Protein AF-A0A9D8J2Z8-F1 (afdb_monomer_lite)

Radius of gyration: 14.71 Å; chains: 1; bounding box: 39×26×38 Å

Sequence (143 aa):
MKLTTHDHRRDSAALTYLYPVLSRRAGGVSIGVNLNPNNACNWQCIYCQVPDLTRGTAPDIDLGVLRDELRTLLGAVATGDFFDRFEVEDRYRRICDIAISGNGEPTSARALPAIVDTIGAAATAAGLLGTIKLVLITNGSLI

Secondary structure (DSSP, 8-state):
----SS---TTTT--SSEEEEEETTTTEEEEEE-S-TT-EESS--TT---TT-EE-------HHHHHHHHHHHHHHHHHSHHHHHTT--GGG-SEEEEEE--SS-GGG-TTHHHHHHHHHHHHHHTT-BTTBEEEE---STT-

Foldseek 3Di:
DAADCVDPDQCVVVADFWDWHQHPVLQAIEIEGAQASVLEACDDDPPQPQPPRDHDFRDADDLVSLLVCLLVQLVCLLVCVNCVVNVPDPSHSDYAEYEHDHSYFSVRHPCVVVSVVSNQVSCVVSVNVVVHDYYYDGPPPND

pLDDT: mean 93.95, std 5.61, range [67.75, 98.62]

Structure (mmCIF, N/CA/C/O backbone):
data_AF-A0A9D8J2Z8-F1
#
_entry.id   AF-A0A9D8J2Z8-F1
#
loop_
_atom_site.group_PDB
_atom_site.id
_atom_site.type_symbol
_atom_site.label_atom_id
_atom_site.label_alt_id
_atom_site.label_comp_id
_atom_site.label_asym_id
_atom_site.label_entity_id
_atom_site.label_seq_id
_atom_site.pdbx_PDB_ins_code
_atom_site.Cartn_x
_atom_site.Cartn_y
_atom_site.Cartn_z
_atom_site.occupancy
_atom_site.B_iso_or_equiv
_atom_site.auth_seq_id
_atom_site.auth_comp_id
_atom_site.auth_asym_id
_atom_site.auth_atom_id
_atom_site.pdbx_PDB_model_num
ATOM 1 N N . MET A 1 1 ? 3.286 -12.816 14.536 1.00 78.38 1 MET A N 1
ATOM 2 C CA . MET A 1 1 ? 4.415 -11.872 14.378 1.00 78.38 1 MET A CA 1
ATOM 3 C C . MET A 1 1 ? 3.949 -10.539 14.924 1.00 78.38 1 MET A C 1
ATOM 5 O O . MET A 1 1 ? 2.854 -10.132 14.570 1.00 78.38 1 MET A O 1
ATOM 9 N N . LYS A 1 2 ? 4.732 -9.895 15.789 1.00 86.44 2 LYS A N 1
ATOM 10 C CA . LYS A 1 2 ? 4.381 -8.607 16.396 1.00 86.44 2 LYS A CA 1
ATOM 11 C C . LYS A 1 2 ? 4.770 -7.447 15.485 1.00 86.44 2 LYS A C 1
ATOM 13 O O . LYS A 1 2 ? 5.889 -7.441 14.971 1.00 86.44 2 LYS A O 1
ATOM 18 N N . LEU A 1 3 ? 3.889 -6.462 15.320 1.00 89.06 3 LEU A N 1
ATOM 19 C CA . LEU A 1 3 ? 4.264 -5.207 14.669 1.00 89.06 3 LEU A CA 1
ATOM 20 C C . LEU A 1 3 ? 5.019 -4.314 15.649 1.00 89.06 3 LEU A C 1
ATOM 22 O O . LEU A 1 3 ? 4.631 -4.150 16.804 1.00 89.06 3 LEU A O 1
ATOM 26 N N . THR A 1 4 ? 6.104 -3.710 15.177 1.00 87.06 4 THR A N 1
ATOM 27 C CA . THR A 1 4 ? 6.898 -2.765 15.963 1.00 87.06 4 THR A CA 1
ATOM 28 C C . THR A 1 4 ? 7.149 -1.512 15.145 1.00 87.06 4 THR A C 1
ATOM 30 O O . THR A 1 4 ? 7.049 -1.521 13.924 1.00 87.06 4 THR A O 1
ATOM 33 N N . THR A 1 5 ? 7.524 -0.424 15.812 1.00 85.00 5 THR A N 1
ATOM 34 C CA . THR A 1 5 ? 7.875 0.826 15.121 1.00 85.00 5 THR A CA 1
ATOM 35 C C . THR A 1 5 ? 9.279 0.814 14.505 1.00 85.00 5 THR A C 1
ATOM 37 O O . THR A 1 5 ? 9.708 1.829 13.955 1.00 85.00 5 THR A O 1
ATOM 40 N N . HIS A 1 6 ? 10.011 -0.301 14.615 1.00 82.31 6 HIS A N 1
ATOM 41 C CA . HIS A 1 6 ? 11.364 -0.472 14.082 1.00 82.31 6 HIS A CA 1
ATOM 42 C C . HIS A 1 6 ? 11.400 -1.446 12.897 1.00 82.31 6 HIS A C 1
ATOM 44 O O . HIS A 1 6 ? 12.204 -1.252 11.988 1.00 82.31 6 HIS A O 1
ATOM 50 N N . ASP A 1 7 ? 10.505 -2.436 12.859 1.00 81.56 7 ASP A N 1
ATOM 51 C CA . ASP A 1 7 ? 10.385 -3.391 11.754 1.00 81.56 7 ASP A CA 1
ATOM 52 C C . ASP A 1 7 ? 9.316 -2.930 10.750 1.00 81.56 7 ASP A C 1
ATOM 54 O O . ASP A 1 7 ? 8.143 -2.794 11.089 1.00 81.56 7 ASP A O 1
ATOM 58 N N . HIS A 1 8 ? 9.747 -2.684 9.512 1.00 79.69 8 HIS A N 1
ATOM 59 C CA . HIS A 1 8 ? 8.902 -2.251 8.394 1.00 79.69 8 HIS A CA 1
ATOM 60 C C . HIS A 1 8 ? 8.959 -3.245 7.228 1.00 79.69 8 HIS A C 1
ATOM 62 O O . HIS A 1 8 ? 8.747 -2.867 6.072 1.00 79.69 8 HIS A O 1
ATOM 68 N N . ARG A 1 9 ? 9.316 -4.506 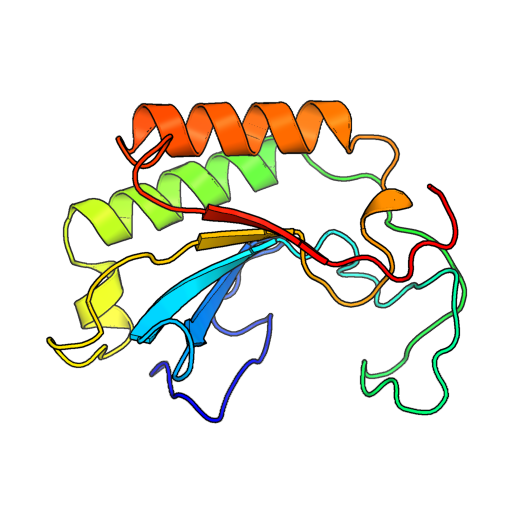7.496 1.00 79.00 9 ARG A N 1
ATOM 69 C CA . ARG A 1 9 ? 9.381 -5.521 6.448 1.00 79.00 9 ARG A CA 1
ATOM 70 C C . ARG A 1 9 ? 8.016 -5.728 5.793 1.00 79.00 9 ARG A C 1
ATOM 72 O O . ARG A 1 9 ? 6.974 -5.794 6.450 1.00 79.00 9 ARG A O 1
ATOM 79 N N . ARG A 1 10 ? 8.051 -5.839 4.466 1.00 78.31 10 ARG A N 1
ATOM 80 C CA . ARG A 1 10 ? 6.864 -5.914 3.604 1.00 78.31 10 ARG A CA 1
ATOM 81 C C . ARG A 1 10 ? 6.294 -7.331 3.478 1.00 78.31 10 ARG A C 1
ATOM 83 O O . ARG A 1 10 ? 5.185 -7.492 3.005 1.00 78.31 10 ARG A O 1
ATOM 90 N N . ASP A 1 11 ? 7.019 -8.346 3.935 1.00 75.31 11 ASP A N 1
ATOM 91 C CA . ASP A 1 11 ? 6.575 -9.746 3.998 1.00 75.31 11 ASP A CA 1
ATOM 92 C C . ASP A 1 11 ? 5.892 -10.100 5.336 1.00 75.31 11 ASP A C 1
ATOM 94 O O . ASP A 1 11 ? 5.459 -11.232 5.548 1.00 75.31 11 ASP A O 1
ATOM 98 N N . SER A 1 12 ? 5.753 -9.124 6.240 1.00 67.75 12 SER A N 1
ATOM 99 C CA . SER A 1 12 ? 5.317 -9.299 7.633 1.00 67.75 12 SER A CA 1
ATOM 100 C C . SER A 1 12 ? 3.942 -9.950 7.820 1.00 67.75 12 SER A C 1
ATOM 102 O O . SER A 1 12 ? 3.683 -10.553 8.865 1.00 67.75 12 SER A O 1
ATOM 104 N N . ALA A 1 13 ? 3.060 -9.842 6.824 1.00 70.81 13 ALA A N 1
ATOM 105 C CA . ALA A 1 13 ? 1.712 -10.407 6.856 1.00 70.81 13 ALA A CA 1
ATOM 106 C C . ALA A 1 13 ? 1.520 -11.631 5.944 1.00 70.81 13 ALA A C 1
ATOM 108 O O . ALA A 1 13 ? 0.409 -12.154 5.898 1.00 70.81 13 ALA A O 1
ATOM 109 N N . ALA A 1 14 ? 2.573 -12.100 5.257 1.00 79.81 14 ALA A N 1
ATOM 110 C CA . ALA A 1 14 ? 2.492 -13.154 4.236 1.00 79.81 14 ALA A CA 1
ATOM 111 C C . ALA A 1 14 ? 1.436 -12.870 3.143 1.00 79.81 14 ALA A C 1
ATOM 113 O O . ALA A 1 14 ? 0.763 -13.778 2.660 1.00 79.81 14 ALA A O 1
ATOM 114 N N . LEU A 1 15 ? 1.286 -11.592 2.786 1.00 89.81 15 LEU A N 1
ATOM 115 C CA . LEU A 1 15 ? 0.433 -11.107 1.702 1.00 89.81 15 LEU A CA 1
ATOM 116 C C . LEU A 1 15 ? 1.309 -10.722 0.502 1.00 89.81 15 LEU A C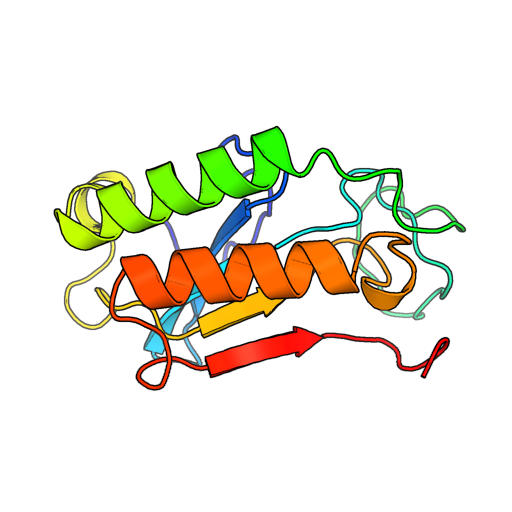 1
ATOM 118 O O . LEU A 1 15 ? 2.499 -10.440 0.648 1.00 89.81 15 LEU A O 1
ATOM 122 N N . THR A 1 16 ? 0.713 -10.724 -0.682 1.00 94.44 16 THR A N 1
ATOM 123 C CA . THR A 1 16 ? 1.380 -10.482 -1.965 1.00 94.44 16 THR A CA 1
ATOM 124 C C . THR A 1 16 ? 1.649 -9.001 -2.177 1.00 94.44 16 THR A C 1
ATOM 126 O O . THR A 1 16 ? 2.766 -8.613 -2.522 1.00 94.44 16 THR A O 1
ATOM 129 N N . TYR A 1 17 ? 0.624 -8.167 -1.982 1.00 97.44 17 TYR A N 1
ATOM 130 C CA . TYR A 1 17 ? 0.693 -6.737 -2.277 1.00 97.44 17 TYR A CA 1
ATOM 131 C C . TYR A 1 17 ? 0.598 -5.882 -1.022 1.00 97.44 17 TYR A C 1
ATOM 133 O O . TYR A 1 17 ? 1.180 -4.798 -0.980 1.00 97.44 17 TYR A O 1
ATOM 141 N N . LEU A 1 18 ? -0.126 -6.337 -0.001 1.00 97.19 18 LEU A N 1
ATOM 142 C CA . LEU A 1 18 ? -0.340 -5.549 1.207 1.00 97.19 18 LEU A CA 1
ATOM 143 C C . LEU A 1 18 ? 0.674 -5.842 2.303 1.00 97.19 18 LEU A C 1
ATOM 145 O O . LEU A 1 18 ? 1.085 -6.977 2.511 1.00 97.19 18 LEU A O 1
ATOM 149 N N . TYR A 1 19 ? 1.006 -4.825 3.089 1.00 95.00 19 TYR A N 1
ATOM 150 C CA . TYR A 1 19 ? 1.769 -5.019 4.314 1.00 95.00 19 TYR A CA 1
ATOM 151 C C . TYR A 1 19 ? 1.396 -3.976 5.369 1.00 95.00 19 TYR A C 1
ATOM 153 O O . TYR A 1 19 ? 1.350 -2.782 5.074 1.00 95.00 19 TYR A O 1
ATOM 161 N N . PRO A 1 20 ? 1.118 -4.385 6.613 1.00 94.62 20 PRO A N 1
ATOM 162 C CA . PRO A 1 20 ? 0.870 -3.444 7.687 1.00 94.62 20 PRO A CA 1
ATOM 163 C C . PRO A 1 20 ? 2.180 -2.923 8.283 1.00 94.62 20 PRO A C 1
ATOM 165 O O . PRO A 1 20 ? 3.161 -3.649 8.430 1.00 94.62 20 PRO A O 1
ATOM 168 N N . VAL A 1 21 ? 2.169 -1.664 8.703 1.00 93.62 21 VAL A N 1
ATOM 169 C CA . VAL A 1 21 ? 3.287 -1.016 9.389 1.00 93.62 21 VAL A CA 1
ATOM 170 C C . VAL A 1 21 ? 2.766 -0.252 10.591 1.00 93.62 21 VAL A C 1
ATOM 172 O O . VAL A 1 21 ? 1.856 0.564 10.471 1.00 93.62 21 VAL A O 1
ATOM 175 N N . LEU A 1 22 ? 3.398 -0.438 11.749 1.00 94.12 22 LEU A N 1
ATOM 176 C CA . LEU A 1 22 ? 3.142 0.403 12.912 1.00 94.12 22 LEU A CA 1
ATOM 177 C C . LEU A 1 22 ? 3.941 1.710 12.795 1.00 94.12 22 LEU A C 1
ATOM 179 O O . LEU A 1 22 ? 5.139 1.767 13.072 1.00 94.12 22 LEU A O 1
ATOM 183 N N . SER A 1 23 ? 3.278 2.785 12.383 1.00 89.81 23 SER A N 1
ATOM 184 C CA . SER A 1 23 ? 3.905 4.085 12.171 1.00 89.81 23 SER A CA 1
ATOM 185 C C . SER A 1 23 ? 3.942 4.902 13.456 1.00 89.81 23 SER A C 1
ATOM 187 O O . SER A 1 23 ? 2.931 5.414 13.938 1.00 89.81 23 SER A O 1
ATOM 189 N N . ARG A 1 24 ? 5.153 5.137 13.965 1.00 87.75 24 ARG A N 1
ATOM 190 C CA . ARG A 1 24 ? 5.381 6.046 15.098 1.00 87.75 24 ARG A CA 1
ATOM 191 C C . ARG A 1 24 ? 5.010 7.498 14.782 1.00 87.75 24 ARG A C 1
ATOM 193 O O . ARG A 1 24 ? 4.579 8.214 15.676 1.00 87.75 24 ARG A O 1
ATOM 200 N N . ARG A 1 25 ? 5.183 7.937 13.527 1.00 86.88 25 ARG A N 1
ATOM 201 C CA . ARG A 1 25 ? 4.893 9.319 13.096 1.00 86.88 25 ARG A CA 1
ATOM 202 C C . ARG A 1 25 ? 3.400 9.563 12.906 1.00 86.88 25 ARG A C 1
ATOM 204 O O . ARG A 1 25 ? 2.912 10.613 13.299 1.00 86.88 25 ARG A O 1
ATOM 211 N N . ALA A 1 26 ? 2.686 8.603 12.320 1.00 87.50 26 ALA A N 1
ATOM 212 C CA . ALA A 1 26 ? 1.235 8.695 12.159 1.00 87.50 26 ALA A CA 1
ATOM 213 C C . ALA A 1 26 ? 0.480 8.294 13.443 1.00 87.50 26 ALA A C 1
ATOM 215 O O . ALA A 1 26 ? -0.708 8.584 13.593 1.00 87.50 26 ALA A O 1
ATOM 216 N N . GLY A 1 27 ? 1.169 7.635 14.380 1.00 90.12 27 GLY A N 1
ATOM 217 C CA . GLY A 1 27 ? 0.619 7.204 15.658 1.00 90.12 27 GLY A CA 1
ATOM 218 C C . GLY A 1 27 ? -0.401 6.076 15.519 1.00 90.12 27 GLY A C 1
ATOM 219 O O . GLY A 1 27 ? -1.363 6.046 16.275 1.00 90.12 27 GLY A O 1
ATOM 220 N N . GLY A 1 28 ? -0.215 5.165 14.570 1.00 94.69 28 GLY A N 1
ATOM 221 C CA . GLY A 1 28 ? -1.122 4.041 14.339 1.00 94.69 28 GLY A CA 1
ATOM 222 C C . GLY A 1 28 ? -0.616 3.147 13.217 1.00 94.69 28 GLY A C 1
ATOM 223 O O . GLY A 1 28 ? 0.567 3.189 12.874 1.00 94.69 28 GLY A O 1
ATOM 224 N N . VAL A 1 29 ? -1.499 2.337 12.651 1.00 95.81 29 VAL A N 1
ATOM 225 C CA . VAL A 1 29 ? -1.158 1.368 11.611 1.00 95.81 29 VAL A CA 1
ATOM 226 C C . VAL A 1 29 ? -1.383 1.982 10.227 1.00 95.81 29 VAL A C 1
ATOM 228 O O . VAL A 1 29 ? -2.459 2.488 9.922 1.00 95.81 29 VAL A O 1
ATOM 231 N N . SER A 1 30 ? -0.356 1.949 9.387 1.00 95.94 30 SER A N 1
ATOM 232 C CA . SER A 1 30 ? -0.437 2.250 7.955 1.00 95.94 30 SER A CA 1
ATOM 233 C C . SER A 1 30 ? -0.516 0.934 7.187 1.00 95.94 30 SER A C 1
ATOM 235 O O . SER A 1 30 ? 0.172 -0.028 7.538 1.00 95.94 30 SER A O 1
ATOM 237 N N . ILE A 1 31 ? -1.360 0.876 6.159 1.00 96.62 31 ILE A N 1
ATOM 238 C CA . ILE A 1 31 ? -1.435 -0.265 5.242 1.00 96.62 31 ILE A CA 1
ATOM 239 C C . ILE A 1 31 ? -0.676 0.111 3.973 1.00 96.62 31 ILE A C 1
ATOM 241 O O . ILE A 1 31 ? -1.152 0.905 3.164 1.00 96.62 31 ILE A O 1
ATOM 245 N N . GLY A 1 32 ? 0.510 -0.459 3.797 1.00 96.75 32 GLY A N 1
ATOM 246 C CA . GLY A 1 32 ? 1.301 -0.317 2.585 1.00 96.75 32 GLY A CA 1
ATOM 247 C C . GLY A 1 32 ? 0.776 -1.195 1.449 1.00 96.75 32 GLY A C 1
ATOM 248 O O . GLY A 1 32 ? 0.328 -2.316 1.684 1.00 96.75 32 GLY A O 1
ATOM 249 N N . VAL A 1 33 ? 0.864 -0.690 0.218 1.00 98.19 33 VAL A N 1
ATOM 250 C CA . VAL A 1 33 ? 0.556 -1.405 -1.029 1.00 98.19 33 VAL A CA 1
ATOM 251 C C . VAL A 1 33 ? 1.811 -1.424 -1.905 1.00 98.19 33 VAL A C 1
ATOM 253 O O . VAL A 1 33 ? 2.150 -0.421 -2.539 1.00 98.19 33 VAL A O 1
ATOM 256 N N . ASN A 1 34 ? 2.507 -2.562 -1.936 1.00 97.50 34 ASN A N 1
ATOM 257 C CA . ASN A 1 34 ? 3.716 -2.780 -2.721 1.00 97.50 34 ASN A CA 1
ATOM 258 C C . ASN A 1 34 ? 3.374 -3.250 -4.140 1.00 97.50 34 ASN A C 1
ATOM 260 O O . ASN A 1 34 ? 3.115 -4.429 -4.366 1.00 97.50 34 ASN A O 1
ATOM 264 N N . LEU A 1 35 ? 3.446 -2.340 -5.110 1.00 97.62 35 LEU A N 1
ATOM 265 C CA . LEU A 1 35 ? 3.240 -2.663 -6.528 1.00 97.62 35 LEU A CA 1
ATOM 266 C C . LEU A 1 35 ? 4.496 -3.209 -7.219 1.00 97.62 35 LEU A C 1
ATOM 268 O O . LEU A 1 35 ? 4.457 -3.517 -8.403 1.00 97.62 35 LEU A O 1
ATOM 272 N N . ASN A 1 36 ? 5.613 -3.350 -6.505 1.00 96.69 36 ASN A N 1
ATOM 273 C CA . ASN A 1 36 ? 6.885 -3.815 -7.056 1.00 96.69 36 ASN A CA 1
ATOM 274 C C . ASN A 1 36 ? 7.427 -5.007 -6.246 1.00 96.69 36 ASN A C 1
ATOM 276 O O . ASN A 1 36 ? 8.559 -4.952 -5.768 1.00 96.69 36 ASN A O 1
ATOM 280 N N . PRO A 1 37 ? 6.666 -6.104 -6.060 1.00 94.38 37 PRO A N 1
ATOM 281 C CA . PRO A 1 37 ? 7.157 -7.271 -5.318 1.00 94.38 37 PRO A CA 1
ATOM 282 C C . PRO A 1 37 ? 8.367 -7.944 -5.994 1.00 94.38 37 PRO A C 1
ATOM 284 O O . PRO A 1 37 ? 9.089 -8.700 -5.357 1.00 94.38 37 PRO A O 1
ATOM 287 N N . ASN A 1 38 ? 8.621 -7.628 -7.267 1.00 95.19 38 ASN A N 1
ATOM 288 C CA . ASN A 1 38 ? 9.788 -8.050 -8.042 1.00 95.19 38 ASN A CA 1
ATOM 289 C C . ASN A 1 38 ? 11.075 -7.252 -7.743 1.00 95.19 38 ASN A C 1
ATOM 291 O O . ASN A 1 38 ? 12.075 -7.467 -8.423 1.00 95.19 38 ASN A O 1
ATOM 295 N N . ASN A 1 39 ? 11.049 -6.306 -6.796 1.00 95.56 39 ASN A N 1
ATOM 296 C CA . ASN A 1 39 ? 12.170 -5.415 -6.472 1.00 95.56 39 ASN A CA 1
ATOM 297 C C . ASN A 1 39 ? 12.726 -4.667 -7.696 1.00 95.56 39 ASN A C 1
ATOM 299 O O . ASN A 1 39 ? 13.932 -4.448 -7.811 1.00 95.56 39 ASN A O 1
ATOM 303 N N . ALA A 1 40 ? 11.852 -4.277 -8.627 1.00 96.69 40 ALA A N 1
ATOM 304 C CA . ALA A 1 40 ? 12.240 -3.505 -9.798 1.00 96.69 40 ALA A CA 1
ATOM 305 C C . ALA A 1 40 ? 11.833 -2.034 -9.652 1.00 96.69 40 ALA A C 1
ATOM 307 O O . ALA A 1 40 ? 10.667 -1.727 -9.395 1.00 96.69 40 ALA A O 1
ATOM 308 N N . CYS A 1 41 ? 12.776 -1.118 -9.874 1.00 97.56 41 CYS A N 1
ATOM 309 C CA . CYS A 1 41 ? 12.525 0.323 -9.910 1.00 97.56 41 CYS A CA 1
ATOM 310 C C . CYS A 1 41 ? 13.142 0.953 -11.159 1.00 97.56 41 CYS A C 1
ATOM 312 O O . CYS A 1 41 ? 14.217 0.553 -11.611 1.00 97.56 41 CYS A O 1
ATOM 314 N N . ASN A 1 42 ? 12.490 1.971 -11.718 1.00 96.69 42 ASN A N 1
ATOM 315 C CA . ASN A 1 42 ? 12.999 2.673 -12.896 1.00 96.69 42 ASN A CA 1
ATOM 316 C C . ASN A 1 42 ? 14.100 3.685 -12.530 1.00 96.69 42 ASN A C 1
ATOM 318 O O . ASN A 1 42 ? 14.808 4.178 -13.412 1.00 96.69 42 ASN A O 1
ATOM 322 N N . TRP A 1 43 ? 14.253 3.956 -11.232 1.00 95.00 43 TRP A N 1
ATOM 323 C CA . TRP A 1 43 ? 15.193 4.905 -10.660 1.00 95.00 43 TRP A CA 1
ATOM 324 C C . TRP A 1 43 ? 16.101 4.240 -9.626 1.00 95.00 43 TRP A C 1
ATOM 326 O O . TRP A 1 43 ? 15.659 3.415 -8.827 1.00 95.00 43 TRP A O 1
ATOM 336 N N . GLN A 1 44 ? 17.368 4.645 -9.601 1.00 89.75 44 GLN A N 1
ATOM 337 C CA . GLN A 1 44 ? 18.377 4.109 -8.690 1.00 89.75 44 GLN A CA 1
ATOM 338 C C . GLN A 1 44 ? 18.798 5.192 -7.692 1.00 89.75 44 GLN A C 1
ATOM 340 O O . GLN A 1 44 ? 19.836 5.834 -7.844 1.00 89.75 44 GLN A O 1
ATOM 345 N N . CYS A 1 45 ? 17.969 5.437 -6.672 1.00 95.38 45 CYS A N 1
ATOM 346 C CA . CYS A 1 45 ? 18.360 6.330 -5.580 1.00 95.38 45 CYS A CA 1
ATOM 347 C C . CYS A 1 45 ? 19.640 5.801 -4.918 1.00 95.38 45 CYS A C 1
ATOM 349 O O . CYS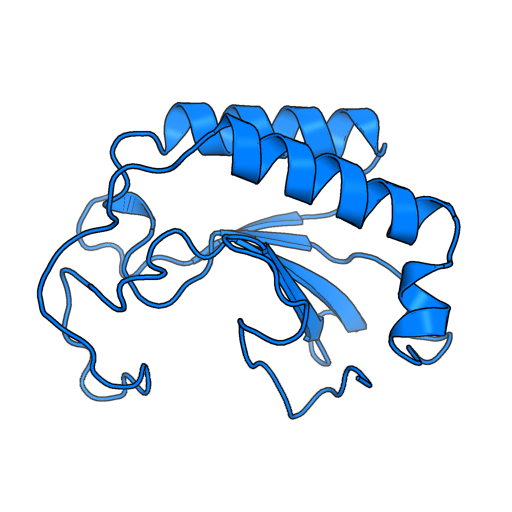 A 1 45 ? 19.691 4.634 -4.537 1.00 95.38 45 CYS A O 1
ATOM 351 N N . ILE A 1 46 ? 20.636 6.668 -4.705 1.00 95.50 46 ILE A N 1
ATOM 352 C CA . ILE A 1 46 ? 21.930 6.275 -4.111 1.00 95.50 46 ILE A CA 1
ATOM 353 C C . ILE A 1 46 ? 21.799 5.699 -2.692 1.00 95.50 46 ILE A C 1
ATOM 355 O O . ILE A 1 46 ? 22.657 4.959 -2.228 1.00 95.50 46 ILE A O 1
ATOM 359 N N . TYR A 1 47 ? 20.705 6.032 -2.009 1.00 95.00 47 TYR A N 1
ATOM 360 C CA . TYR A 1 47 ? 20.376 5.579 -0.660 1.00 95.00 47 TYR A CA 1
ATOM 361 C C . TYR A 1 47 ? 19.335 4.446 -0.641 1.00 95.00 47 TYR A C 1
ATOM 363 O O . TYR A 1 47 ? 18.790 4.145 0.420 1.00 95.00 47 TYR A O 1
ATOM 371 N N . CYS A 1 48 ? 18.985 3.850 -1.788 1.00 94.50 48 CYS A N 1
ATOM 372 C CA . CYS A 1 48 ? 17.967 2.803 -1.823 1.00 94.50 48 CYS A CA 1
ATOM 373 C C . CYS A 1 48 ? 18.464 1.535 -1.112 1.00 94.50 48 CYS A C 1
ATOM 375 O O . CYS A 1 48 ? 19.536 1.026 -1.421 1.00 94.50 48 CYS A O 1
ATOM 377 N N . GLN A 1 49 ? 17.661 1.023 -0.178 1.00 93.12 49 GLN A N 1
ATOM 378 C CA . GLN A 1 49 ? 17.962 -0.176 0.617 1.00 93.12 49 GLN A CA 1
ATOM 379 C C . GLN A 1 49 ? 17.045 -1.358 0.273 1.00 93.12 49 GLN A C 1
ATOM 381 O O . GLN A 1 49 ? 16.922 -2.296 1.055 1.00 93.12 49 GLN A O 1
ATOM 386 N N . VAL A 1 50 ? 16.355 -1.308 -0.870 1.00 93.19 50 VAL A N 1
ATOM 387 C CA . VAL A 1 50 ? 15.597 -2.463 -1.359 1.00 93.19 50 VAL A CA 1
ATOM 388 C C . VAL A 1 50 ? 16.603 -3.562 -1.725 1.00 93.19 50 VAL A C 1
ATOM 390 O O . VAL A 1 50 ? 17.496 -3.300 -2.534 1.00 93.19 50 VAL A O 1
ATOM 393 N N . PRO A 1 51 ? 16.503 -4.763 -1.127 1.00 91.38 51 PRO A N 1
ATOM 394 C CA . PRO A 1 51 ? 17.429 -5.849 -1.421 1.00 91.38 51 PRO A CA 1
ATOM 395 C C . PRO A 1 51 ? 17.269 -6.300 -2.873 1.00 91.38 51 PRO A C 1
ATOM 397 O O . PRO A 1 51 ? 16.153 -6.342 -3.393 1.00 91.38 51 PRO A O 1
ATOM 400 N N . ASP A 1 52 ? 18.391 -6.623 -3.516 1.00 93.62 52 ASP A N 1
ATOM 401 C CA . ASP A 1 52 ? 18.437 -7.116 -4.897 1.00 93.62 52 ASP A CA 1
ATOM 402 C C . ASP A 1 52 ? 17.687 -6.215 -5.893 1.00 93.62 52 ASP A C 1
ATOM 404 O O . ASP A 1 52 ? 17.070 -6.690 -6.846 1.00 93.62 52 ASP A O 1
ATOM 408 N N . LEU A 1 53 ? 17.718 -4.895 -5.656 1.00 95.00 53 LEU A N 1
ATOM 409 C CA . LEU A 1 53 ? 17.042 -3.928 -6.511 1.00 95.00 53 LEU A CA 1
ATOM 410 C C . LEU A 1 53 ? 17.564 -4.033 -7.947 1.00 95.00 53 LEU A C 1
ATOM 412 O O . LEU A 1 53 ? 18.741 -3.786 -8.223 1.00 95.00 53 LEU A O 1
ATOM 416 N N . THR A 1 54 ? 16.657 -4.322 -8.872 1.00 96.25 54 THR A N 1
ATOM 417 C CA . THR A 1 54 ? 16.940 -4.332 -10.306 1.00 96.25 54 THR A CA 1
ATOM 418 C C . THR A 1 54 ? 16.334 -3.112 -10.983 1.00 96.25 54 THR A C 1
ATOM 420 O O . THR A 1 54 ? 15.366 -2.505 -10.512 1.00 96.25 54 THR A O 1
ATOM 423 N N . ARG A 1 55 ? 16.913 -2.722 -12.121 1.00 96.62 55 ARG A N 1
ATOM 424 C CA . ARG A 1 55 ? 16.326 -1.670 -12.947 1.00 96.62 55 ARG A CA 1
ATOM 425 C C . ARG A 1 55 ? 15.142 -2.241 -13.725 1.00 96.62 55 ARG A C 1
ATOM 427 O O . ARG A 1 55 ? 15.312 -3.200 -14.471 1.00 96.62 55 ARG A O 1
ATOM 434 N N . GLY A 1 56 ? 13.968 -1.634 -13.590 1.00 96.38 56 GLY A N 1
ATOM 435 C CA . GLY A 1 56 ? 12.756 -2.087 -14.273 1.00 96.38 56 GLY A CA 1
ATOM 436 C C . GLY A 1 56 ? 11.507 -1.335 -13.831 1.00 96.38 56 GLY A C 1
ATOM 437 O O . GLY A 1 56 ? 11.590 -0.213 -13.343 1.00 96.38 56 GLY A O 1
ATOM 438 N N . THR A 1 57 ? 10.341 -1.941 -14.011 1.00 96.44 57 THR A N 1
ATOM 439 C CA . THR A 1 57 ? 9.043 -1.367 -13.630 1.00 96.44 57 THR A CA 1
ATOM 440 C C . THR A 1 57 ? 8.258 -2.346 -12.766 1.00 96.44 57 THR A C 1
ATOM 442 O O . THR A 1 57 ? 8.636 -3.513 -12.621 1.00 96.44 57 THR A O 1
ATOM 445 N N . ALA A 1 58 ? 7.142 -1.879 -12.212 1.00 96.69 58 ALA A N 1
ATOM 446 C CA . ALA A 1 58 ? 6.149 -2.758 -11.616 1.00 96.69 58 ALA A CA 1
ATOM 447 C C . ALA A 1 58 ? 5.727 -3.844 -12.633 1.00 96.69 58 ALA A C 1
ATOM 449 O O . ALA A 1 58 ? 5.615 -3.542 -13.830 1.00 96.69 58 ALA A O 1
ATOM 450 N N . PRO A 1 59 ? 5.540 -5.098 -12.185 1.00 96.94 59 PRO A N 1
ATOM 451 C CA . PRO A 1 59 ? 4.993 -6.159 -13.018 1.00 96.94 59 PRO A CA 1
ATOM 452 C C . PRO A 1 59 ? 3.487 -5.942 -13.235 1.00 96.94 59 PRO A C 1
ATOM 454 O O . PRO A 1 59 ? 2.890 -5.010 -12.689 1.00 96.94 59 PRO A O 1
ATOM 457 N N . ASP A 1 60 ? 2.858 -6.826 -14.008 1.00 97.50 60 ASP A N 1
ATOM 458 C CA . ASP A 1 60 ? 1.399 -6.881 -14.053 1.00 97.50 60 ASP A CA 1
ATOM 459 C C . ASP A 1 60 ? 0.851 -7.233 -12.661 1.00 97.50 60 ASP A C 1
ATOM 461 O O . ASP A 1 60 ? 1.353 -8.128 -11.975 1.00 97.50 60 ASP A O 1
ATOM 465 N N . ILE A 1 61 ? -0.163 -6.482 -12.231 1.00 97.62 61 ILE A N 1
ATOM 466 C CA . ILE A 1 61 ? -0.765 -6.608 -10.903 1.00 97.62 61 ILE A CA 1
ATOM 467 C C . ILE A 1 61 ? -2.061 -7.399 -11.020 1.00 97.62 61 ILE A C 1
ATOM 469 O O . ILE A 1 61 ? -2.958 -7.026 -11.779 1.00 97.62 61 ILE A O 1
ATOM 473 N N . ASP A 1 62 ? -2.181 -8.460 -10.227 1.00 98.00 62 ASP A N 1
ATOM 474 C CA . ASP A 1 62 ? -3.428 -9.197 -10.081 1.00 98.00 62 ASP A CA 1
ATOM 475 C C . ASP A 1 62 ? -4.389 -8.404 -9.182 1.00 98.00 62 ASP A C 1
ATOM 477 O O . ASP A 1 62 ? -4.296 -8.394 -7.951 1.00 98.00 62 ASP A O 1
ATOM 481 N N . LEU A 1 63 ? -5.331 -7.708 -9.822 1.00 98.12 63 LEU A N 1
ATOM 482 C CA . LEU A 1 63 ? -6.357 -6.919 -9.138 1.00 98.12 63 LEU A CA 1
ATOM 483 C C . LEU A 1 63 ? -7.306 -7.779 -8.290 1.00 98.12 63 LEU A C 1
ATOM 485 O O . LEU A 1 63 ? -7.870 -7.277 -7.318 1.00 98.12 63 LEU A O 1
ATOM 489 N N . GLY A 1 64 ? -7.501 -9.052 -8.646 1.00 98.19 64 GLY A N 1
ATOM 490 C CA . GLY A 1 64 ? -8.325 -9.978 -7.875 1.00 98.19 64 GLY A CA 1
ATOM 491 C C . GLY A 1 64 ? -7.692 -10.263 -6.520 1.00 98.19 64 GLY A C 1
ATOM 492 O O . GLY A 1 64 ? -8.346 -10.078 -5.492 1.00 98.19 64 GLY A O 1
ATOM 493 N N . VAL A 1 65 ? -6.399 -10.600 -6.527 1.00 98.12 65 VAL A N 1
ATOM 494 C CA . VAL A 1 65 ? -5.608 -10.806 -5.307 1.00 98.12 65 VAL A CA 1
ATOM 495 C C . VAL A 1 65 ? -5.560 -9.527 -4.474 1.00 98.12 65 VAL A C 1
ATOM 497 O O . VAL A 1 65 ? -5.917 -9.565 -3.300 1.00 98.12 65 VAL A O 1
ATOM 500 N N . LEU A 1 66 ? -5.218 -8.375 -5.065 1.00 98.38 66 LEU A N 1
ATOM 501 C CA . LEU A 1 66 ? -5.163 -7.102 -4.330 1.00 98.38 66 LEU A CA 1
ATOM 502 C C . LEU A 1 66 ? -6.493 -6.779 -3.627 1.00 98.38 66 LEU A C 1
ATOM 504 O O . LEU A 1 66 ? -6.510 -6.392 -2.457 1.00 98.38 66 LEU A O 1
ATOM 508 N N . ARG A 1 67 ? -7.616 -6.946 -4.332 1.00 98.50 67 ARG A N 1
ATOM 509 C CA . ARG A 1 67 ? -8.955 -6.713 -3.781 1.00 98.50 67 ARG A CA 1
ATOM 510 C C . ARG A 1 67 ? -9.262 -7.656 -2.619 1.00 98.50 67 ARG A C 1
ATOM 512 O O . ARG A 1 67 ? -9.794 -7.211 -1.601 1.00 98.50 67 ARG A O 1
ATOM 519 N N . ASP A 1 68 ? -8.958 -8.942 -2.766 1.00 98.25 68 ASP A N 1
ATOM 520 C CA . ASP A 1 68 ? -9.248 -9.941 -1.739 1.00 98.25 68 ASP A CA 1
ATOM 521 C C . ASP A 1 68 ? -8.371 -9.749 -0.494 1.00 98.25 68 ASP A C 1
ATOM 523 O O . ASP A 1 68 ? -8.876 -9.866 0.629 1.00 98.25 68 ASP A O 1
ATOM 527 N N . GLU A 1 69 ? -7.103 -9.368 -0.672 1.00 97.88 69 GLU A N 1
ATOM 528 C CA . GLU A 1 69 ? -6.205 -8.987 0.421 1.00 97.88 69 GLU A CA 1
ATOM 529 C C . GLU A 1 69 ? -6.727 -7.749 1.160 1.00 97.88 69 GLU A C 1
ATOM 531 O O . GLU A 1 69 ? -6.812 -7.770 2.388 1.00 97.88 69 GLU A O 1
ATOM 536 N N . LEU A 1 70 ? -7.150 -6.702 0.436 1.00 98.19 70 LEU A N 1
ATOM 537 C CA . LEU A 1 70 ? -7.700 -5.476 1.031 1.00 98.19 70 LEU A CA 1
ATOM 538 C C . LEU A 1 70 ? -8.948 -5.778 1.854 1.00 98.19 70 LEU A C 1
ATOM 540 O O . LEU A 1 70 ? -9.035 -5.379 3.014 1.00 98.19 70 LEU A O 1
ATOM 544 N N . ARG A 1 71 ? -9.900 -6.523 1.281 1.00 97.12 71 ARG A N 1
ATOM 545 C CA . ARG A 1 71 ? -11.130 -6.917 1.979 1.00 97.12 71 ARG A CA 1
ATOM 546 C C . ARG A 1 71 ? -10.817 -7.705 3.249 1.00 97.12 71 ARG A C 1
ATOM 548 O O . ARG A 1 71 ? -11.394 -7.425 4.295 1.00 97.12 71 ARG A O 1
ATOM 555 N N . THR A 1 72 ? -9.923 -8.686 3.158 1.00 96.12 72 THR A N 1
ATOM 556 C CA . THR A 1 72 ? -9.584 -9.564 4.286 1.00 96.12 72 THR A CA 1
ATOM 557 C C . THR A 1 72 ? -8.882 -8.787 5.395 1.00 96.12 72 THR A C 1
ATOM 559 O O . THR A 1 72 ? -9.278 -8.877 6.556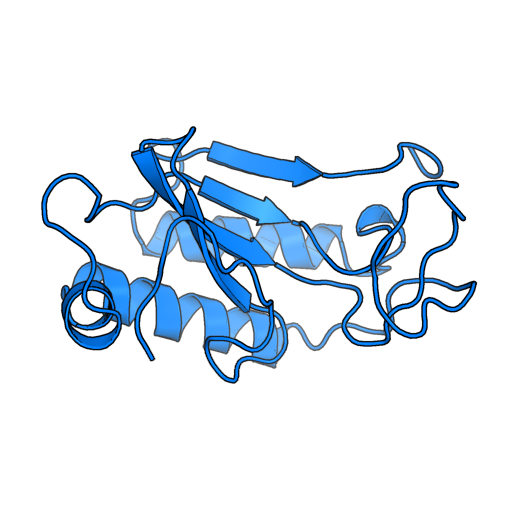 1.00 96.12 72 THR A O 1
ATOM 562 N N . LEU A 1 73 ? -7.878 -7.981 5.041 1.00 96.12 73 LEU A N 1
ATOM 563 C CA . LEU A 1 73 ? -7.113 -7.192 5.999 1.00 96.12 73 LEU A CA 1
ATOM 564 C C . LEU A 1 73 ? -7.995 -6.147 6.692 1.00 96.12 73 LEU A C 1
ATOM 566 O O . LEU A 1 73 ? -7.993 -6.061 7.917 1.00 96.12 73 LEU A O 1
ATOM 570 N N . LEU A 1 74 ? -8.783 -5.384 5.927 1.00 96.38 74 LEU A N 1
ATOM 571 C CA . LEU A 1 74 ? -9.678 -4.368 6.484 1.00 96.38 74 LEU A CA 1
ATOM 572 C C . LEU A 1 74 ? -10.812 -4.988 7.311 1.00 96.38 74 LEU A C 1
ATOM 574 O O . LEU A 1 74 ? -11.198 -4.419 8.329 1.00 96.38 74 LEU A O 1
ATOM 578 N N . GLY A 1 75 ? -11.299 -6.173 6.933 1.00 95.56 75 GLY A N 1
ATOM 579 C CA . GLY A 1 75 ? -12.246 -6.941 7.740 1.00 95.56 75 GLY A CA 1
ATOM 580 C C . GLY A 1 75 ? -11.667 -7.328 9.105 1.00 95.56 75 GLY A C 1
ATOM 581 O O . GLY A 1 75 ? -12.306 -7.087 10.125 1.00 95.56 75 GLY A O 1
ATOM 582 N N . ALA A 1 76 ? -10.435 -7.847 9.141 1.00 94.56 76 ALA A N 1
ATOM 583 C CA . ALA A 1 76 ? -9.750 -8.190 10.391 1.00 94.56 76 ALA A CA 1
ATOM 584 C C . ALA A 1 76 ? -9.450 -6.958 11.265 1.00 94.56 76 ALA A C 1
ATOM 586 O O . ALA A 1 76 ? -9.452 -7.037 12.492 1.00 94.56 76 ALA A O 1
ATOM 587 N N . VAL A 1 77 ? -9.202 -5.801 10.647 1.00 94.31 77 VAL A N 1
ATOM 588 C CA . VAL A 1 77 ? -9.069 -4.522 11.358 1.00 94.31 77 VAL A CA 1
ATOM 589 C C . VAL A 1 77 ? -10.395 -4.106 11.989 1.00 94.31 77 VAL A C 1
ATOM 591 O O . VAL A 1 77 ? -10.412 -3.712 13.153 1.00 94.31 77 VAL A O 1
ATOM 594 N N . ALA A 1 78 ? -11.501 -4.212 11.249 1.00 92.75 78 ALA A N 1
ATOM 595 C CA . ALA A 1 78 ? -12.821 -3.808 11.725 1.00 92.75 78 ALA A CA 1
ATOM 596 C C . ALA A 1 78 ? -13.311 -4.653 12.912 1.00 92.75 78 ALA A C 1
ATOM 598 O O . ALA A 1 78 ? -13.977 -4.128 13.801 1.00 92.75 78 ALA A O 1
ATOM 599 N N . THR A 1 79 ? -12.966 -5.944 12.957 1.00 93.94 79 THR A N 1
ATOM 600 C CA . THR A 1 79 ? -13.303 -6.831 14.085 1.00 93.94 79 THR A CA 1
ATOM 601 C C . THR A 1 79 ? -12.342 -6.710 15.268 1.00 93.94 79 THR A C 1
ATOM 603 O O . THR A 1 79 ? -12.627 -7.249 16.333 1.00 93.94 79 THR A O 1
ATOM 606 N N . GLY A 1 80 ? -11.204 -6.033 15.095 1.00 92.75 80 GLY A N 1
ATOM 607 C CA . GLY A 1 80 ? -10.139 -5.933 16.092 1.00 92.75 80 GLY A CA 1
ATOM 608 C C . GLY A 1 80 ? -9.153 -7.108 16.102 1.00 92.75 80 GLY A C 1
ATOM 609 O O . GLY A 1 80 ? -8.055 -6.947 16.635 1.00 92.75 80 GLY A O 1
ATOM 610 N N . ASP A 1 81 ? -9.480 -8.226 15.440 1.00 93.00 81 ASP A N 1
ATOM 611 C CA . ASP A 1 81 ? -8.637 -9.433 15.345 1.00 93.00 81 ASP A CA 1
ATOM 612 C C . ASP A 1 81 ? -7.222 -9.110 14.850 1.00 93.00 81 ASP A C 1
ATOM 614 O O . ASP A 1 81 ? -6.226 -9.607 15.375 1.00 93.00 81 ASP A O 1
ATOM 618 N N . PHE A 1 82 ? -7.111 -8.188 13.891 1.00 94.44 82 PHE A N 1
ATOM 619 C CA . PHE A 1 82 ? -5.825 -7.701 13.410 1.00 94.44 82 PHE A CA 1
ATOM 620 C C . PHE A 1 82 ? -4.955 -7.139 14.548 1.00 94.44 82 PHE A C 1
ATOM 622 O O . PHE A 1 82 ? -3.776 -7.477 14.657 1.00 94.44 82 PHE A O 1
ATOM 629 N N . PHE A 1 83 ? -5.511 -6.277 15.402 1.00 94.94 83 PHE A N 1
ATOM 630 C CA . PHE A 1 83 ? -4.731 -5.612 16.445 1.00 94.94 83 PHE A CA 1
ATOM 631 C C . PHE A 1 83 ? -4.251 -6.592 17.511 1.00 94.94 83 PHE A C 1
ATOM 633 O O . PHE A 1 83 ? -3.125 -6.458 17.990 1.00 94.94 83 PHE A O 1
ATOM 640 N N . ASP A 1 84 ? -5.067 -7.591 17.837 1.00 93.38 84 ASP A N 1
ATOM 641 C CA . ASP A 1 84 ? -4.695 -8.641 18.780 1.00 93.38 84 ASP A CA 1
ATOM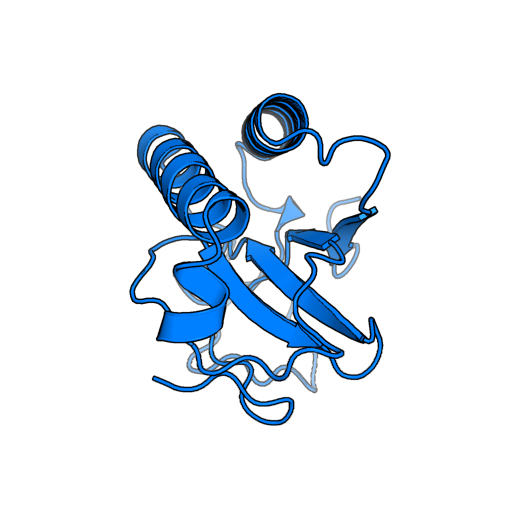 642 C C . ASP A 1 84 ? -3.640 -9.573 18.176 1.00 93.38 84 ASP A C 1
ATOM 644 O O . ASP A 1 84 ? -2.584 -9.782 18.776 1.00 93.38 84 ASP A O 1
ATOM 648 N N . ARG A 1 85 ? -3.853 -10.045 16.940 1.00 91.56 85 ARG A N 1
ATOM 649 C CA . ARG A 1 85 ? -2.917 -10.921 16.216 1.00 91.56 85 ARG A CA 1
ATOM 650 C C . ARG A 1 85 ? -1.518 -10.317 16.068 1.00 91.56 85 ARG A C 1
ATOM 652 O O . ARG A 1 85 ? -0.528 -11.053 16.087 1.00 91.56 85 ARG A O 1
ATOM 659 N N . PHE A 1 86 ? -1.434 -9.002 15.876 1.00 91.88 86 PHE A N 1
ATOM 660 C CA . PHE A 1 86 ? -0.173 -8.278 15.705 1.00 91.88 86 PHE A CA 1
ATOM 661 C C . PHE A 1 86 ? 0.329 -7.590 16.988 1.00 91.88 86 PHE A C 1
ATOM 663 O O . PHE A 1 86 ? 1.336 -6.879 16.926 1.00 91.88 86 PHE A O 1
ATOM 670 N N . GLU A 1 87 ? -0.325 -7.823 18.135 1.00 93.31 87 GLU A N 1
ATOM 671 C CA . GLU A 1 87 ? -0.008 -7.240 19.451 1.00 93.31 87 GLU A CA 1
ATOM 672 C C . GLU A 1 87 ? 0.167 -5.710 19.425 1.00 93.31 87 GLU A C 1
ATOM 674 O O . GLU A 1 87 ? 1.124 -5.151 19.975 1.00 93.31 87 GLU A O 1
ATOM 679 N N . VAL A 1 88 ? -0.749 -5.015 18.754 1.00 93.56 88 VAL A N 1
ATOM 680 C CA . VAL A 1 88 ? -0.718 -3.555 18.656 1.00 93.56 88 VAL A CA 1
ATOM 681 C C . VAL A 1 88 ? -1.186 -2.950 19.981 1.00 93.56 88 VAL A C 1
ATOM 683 O O . VAL A 1 88 ? -2.278 -3.251 20.462 1.00 93.56 88 VAL A O 1
ATOM 686 N N . GLU A 1 89 ? -0.366 -2.078 20.572 1.00 92.38 89 GLU A N 1
ATOM 687 C CA . GLU A 1 89 ? -0.727 -1.332 21.785 1.00 92.38 89 GLU A CA 1
ATOM 688 C C . GLU A 1 89 ? -1.965 -0.454 21.548 1.00 92.38 89 GLU A C 1
ATOM 690 O O . GLU A 1 89 ? -2.075 0.182 20.499 1.00 92.38 89 GLU A O 1
ATOM 695 N N . ASP A 1 90 ? -2.843 -0.332 22.547 1.00 92.00 90 ASP A N 1
ATOM 696 C CA . ASP A 1 90 ? -4.139 0.361 22.441 1.00 92.00 90 ASP A CA 1
ATOM 697 C C . ASP A 1 90 ? -4.055 1.762 21.829 1.00 92.00 90 ASP A C 1
ATOM 699 O O . ASP A 1 90 ? -4.832 2.114 20.943 1.00 92.00 90 ASP A O 1
ATOM 703 N N . ARG A 1 91 ? -3.045 2.549 22.220 1.00 91.69 91 ARG A N 1
ATOM 704 C CA . ARG A 1 91 ? -2.817 3.908 21.694 1.00 91.69 91 ARG A CA 1
ATOM 705 C C . ARG A 1 91 ? -2.579 3.969 20.178 1.00 91.69 91 ARG A C 1
ATOM 707 O O . ARG A 1 91 ? -2.681 5.045 19.587 1.00 91.69 91 ARG A O 1
ATOM 714 N N . TYR A 1 92 ? -2.236 2.838 19.564 1.00 93.44 92 TYR A N 1
ATOM 715 C CA . TYR A 1 92 ? -1.950 2.688 18.142 1.00 93.44 92 TYR A CA 1
ATOM 716 C C . TYR A 1 92 ? -2.995 1.851 17.388 1.00 93.44 92 TYR A C 1
ATOM 718 O O . TYR A 1 92 ? -2.833 1.651 16.182 1.00 93.44 92 TYR A O 1
ATOM 726 N N . ARG A 1 93 ? -4.068 1.387 18.047 1.00 94.69 93 ARG A N 1
ATOM 727 C CA . ARG A 1 93 ? -5.133 0.562 17.444 1.00 94.69 93 ARG A CA 1
ATOM 728 C C . ARG A 1 93 ? -6.081 1.370 16.551 1.00 94.69 93 ARG A C 1
ATOM 730 O O . ARG A 1 93 ? -7.276 1.479 16.800 1.00 94.69 93 ARG A O 1
ATOM 737 N N . ARG A 1 94 ? -5.528 1.975 15.503 1.00 94.06 94 ARG A N 1
ATOM 738 C CA . ARG A 1 94 ? -6.263 2.665 14.438 1.00 94.06 94 ARG A CA 1
ATOM 739 C C . ARG A 1 94 ? -5.513 2.557 13.120 1.00 94.06 94 ARG A C 1
ATOM 741 O O . ARG A 1 94 ? -4.283 2.506 13.123 1.00 94.06 94 ARG A O 1
ATOM 748 N N . ILE A 1 95 ? -6.243 2.600 12.010 1.00 96.38 95 ILE A N 1
ATOM 749 C CA . ILE A 1 95 ? -5.640 2.819 10.694 1.00 96.38 95 ILE A CA 1
ATOM 750 C C . ILE A 1 95 ? -5.433 4.316 10.497 1.00 96.38 95 ILE A C 1
ATOM 752 O O . ILE A 1 95 ? -6.335 5.108 10.759 1.00 96.38 95 ILE A O 1
ATOM 756 N N . CYS A 1 96 ? -4.242 4.707 10.055 1.00 96.00 96 CYS A N 1
ATOM 757 C CA . CYS A 1 96 ? -3.916 6.103 9.769 1.00 96.00 96 CYS A CA 1
ATOM 758 C C . CYS A 1 96 ? -3.987 6.426 8.277 1.00 96.00 96 CYS A C 1
ATOM 760 O O . CYS A 1 96 ? -4.365 7.540 7.902 1.00 96.00 96 CYS A O 1
ATOM 762 N N . ASP A 1 97 ? -3.605 5.467 7.436 1.00 97.38 97 ASP A N 1
ATOM 763 C CA . ASP A 1 97 ? -3.543 5.634 5.993 1.00 97.38 97 ASP A CA 1
ATOM 764 C C . ASP A 1 97 ? -3.464 4.290 5.257 1.00 97.38 97 ASP A C 1
ATOM 766 O O . ASP A 1 97 ? -3.077 3.266 5.829 1.00 97.38 97 ASP A O 1
ATOM 770 N N . ILE A 1 98 ? -3.832 4.328 3.976 1.00 97.88 98 ILE A N 1
ATOM 771 C CA . ILE A 1 98 ? -3.458 3.317 2.985 1.00 97.88 98 ILE A CA 1
ATOM 772 C C . ILE A 1 98 ? -2.473 3.989 2.028 1.00 97.88 98 ILE A C 1
ATOM 774 O O . ILE A 1 98 ? -2.806 4.995 1.393 1.00 97.88 98 ILE A O 1
ATOM 778 N N . ALA A 1 99 ? -1.260 3.450 1.939 1.00 97.62 99 ALA A N 1
ATOM 779 C CA . ALA A 1 99 ? -0.154 4.052 1.211 1.00 97.62 99 ALA A CA 1
ATOM 780 C C . ALA A 1 99 ? 0.333 3.150 0.077 1.00 97.62 99 ALA A C 1
ATOM 782 O O . ALA A 1 99 ? 0.950 2.112 0.319 1.00 97.62 99 ALA A O 1
ATOM 783 N N . ILE A 1 100 ? 0.156 3.593 -1.169 1.00 98.12 100 ILE A N 1
ATOM 784 C CA . ILE A 1 100 ? 0.849 3.014 -2.321 1.00 98.12 100 ILE A CA 1
ATOM 785 C C . ILE A 1 100 ? 2.336 3.336 -2.172 1.00 98.12 100 ILE A C 1
ATOM 787 O O . ILE A 1 100 ? 2.792 4.457 -2.410 1.00 98.12 100 ILE A O 1
ATOM 791 N N . SER A 1 101 ? 3.068 2.342 -1.684 1.00 93.75 101 SER A N 1
ATOM 792 C CA . SER A 1 101 ? 4.467 2.426 -1.294 1.00 93.75 101 SER A CA 1
ATOM 793 C C . SER A 1 101 ? 5.064 1.025 -1.361 1.00 93.75 101 SER A C 1
ATOM 795 O O . SER A 1 101 ? 4.463 0.058 -0.905 1.00 93.75 101 SER A O 1
ATOM 797 N N . GLY A 1 102 ? 6.231 0.886 -1.983 1.00 91.56 102 GLY A N 1
ATOM 798 C CA . GLY A 1 102 ? 6.736 -0.431 -2.354 1.00 91.56 102 GLY A CA 1
ATOM 799 C C . GLY A 1 102 ? 8.242 -0.484 -2.539 1.00 91.56 102 GLY A C 1
ATOM 800 O O . GLY A 1 102 ? 8.967 0.417 -2.120 1.00 91.56 102 GLY A O 1
ATOM 801 N N . ASN A 1 103 ? 8.700 -1.567 -3.160 1.00 95.56 103 ASN A N 1
ATOM 802 C CA . ASN A 1 103 ? 10.108 -1.820 -3.475 1.00 95.56 103 ASN A CA 1
ATOM 803 C C . ASN A 1 103 ? 10.546 -1.204 -4.819 1.00 95.56 103 ASN A C 1
ATOM 805 O O . ASN A 1 103 ? 11.604 -1.540 -5.344 1.00 95.56 103 ASN A O 1
ATOM 809 N N . GLY A 1 104 ? 9.748 -0.304 -5.388 1.00 96.12 104 GLY A N 1
ATOM 810 C CA . GLY A 1 104 ? 10.047 0.362 -6.647 1.00 96.12 104 GLY A CA 1
ATOM 811 C C . GLY A 1 104 ? 9.167 1.581 -6.864 1.00 96.12 104 GLY A C 1
ATOM 812 O O . GLY A 1 104 ? 8.584 2.095 -5.911 1.00 96.12 104 GLY A O 1
ATOM 813 N N . GLU A 1 105 ? 9.104 2.054 -8.108 1.00 97.38 105 GLU A N 1
ATOM 814 C CA . GLU A 1 105 ? 8.296 3.216 -8.475 1.00 97.38 105 GLU A CA 1
ATOM 815 C C . GLU A 1 105 ? 6.855 2.792 -8.776 1.00 97.38 105 GLU A C 1
ATOM 817 O O . GLU A 1 105 ? 6.612 2.208 -9.840 1.00 97.38 105 GLU A O 1
ATOM 822 N N . PRO A 1 106 ? 5.883 3.080 -7.895 1.00 96.94 106 PRO A N 1
ATOM 823 C CA . PRO A 1 106 ? 4.526 2.577 -8.065 1.00 96.94 106 PRO A CA 1
ATOM 824 C C . PRO A 1 106 ? 3.813 3.162 -9.284 1.00 96.94 106 PRO A C 1
ATOM 826 O O . PRO A 1 106 ? 2.961 2.486 -9.858 1.00 96.94 106 PRO A O 1
ATOM 829 N N . THR A 1 107 ? 4.169 4.375 -9.729 1.00 97.06 107 THR A N 1
ATOM 830 C CA . THR A 1 107 ? 3.558 4.971 -10.932 1.00 97.06 107 THR A CA 1
ATOM 831 C C . THR A 1 107 ? 3.933 4.246 -12.224 1.00 97.06 107 THR A C 1
ATOM 833 O O . THR A 1 107 ? 3.288 4.436 -13.250 1.00 97.06 107 THR A O 1
ATOM 836 N N . SER A 1 108 ? 4.915 3.339 -12.172 1.00 96.56 108 SER A N 1
ATOM 837 C CA . SER A 1 108 ? 5.249 2.459 -13.293 1.00 96.56 108 SER A CA 1
ATOM 838 C C . SER A 1 108 ? 4.266 1.292 -13.487 1.00 96.56 108 SER A C 1
ATOM 840 O O . SER A 1 108 ? 4.344 0.596 -14.501 1.00 96.56 108 SER A O 1
ATOM 842 N N . ALA A 1 109 ? 3.334 1.065 -12.551 1.00 97.25 109 ALA A N 1
ATOM 843 C CA . ALA A 1 109 ? 2.300 0.042 -12.681 1.00 97.25 109 ALA A CA 1
ATOM 844 C C . ALA A 1 109 ? 1.255 0.451 -13.729 1.00 97.25 109 ALA A C 1
ATOM 846 O O . ALA A 1 109 ? 0.516 1.417 -13.550 1.00 97.25 109 ALA A O 1
ATOM 847 N N . ARG A 1 110 ? 1.129 -0.333 -14.807 1.00 96.44 110 ARG A N 1
ATOM 848 C CA . ARG A 1 110 ? 0.175 -0.059 -15.903 1.00 96.44 110 ARG A CA 1
ATOM 849 C C . ARG A 1 110 ? -1.275 0.033 -15.424 1.00 96.44 110 ARG A C 1
ATOM 851 O O . ARG A 1 110 ? -2.052 0.823 -15.949 1.00 96.44 110 ARG A O 1
ATOM 858 N N . ALA A 1 111 ? -1.627 -0.768 -14.421 1.00 96.81 111 ALA A N 1
ATOM 859 C CA . ALA A 1 111 ? -2.968 -0.836 -13.851 1.00 96.81 111 ALA A CA 1
ATOM 860 C C . ALA A 1 111 ? -3.220 0.195 -12.732 1.00 96.81 111 ALA A C 1
ATOM 862 O O . ALA A 1 111 ? -4.207 0.057 -12.013 1.00 96.81 111 ALA A O 1
ATOM 863 N N . LEU A 1 112 ? -2.363 1.214 -12.557 1.00 97.25 112 LEU A N 1
ATOM 864 C CA . LEU A 1 112 ? -2.479 2.168 -11.448 1.00 97.25 112 LEU A CA 1
ATOM 865 C C . LEU A 1 112 ? -3.883 2.787 -11.289 1.00 97.25 112 LEU A C 1
ATOM 867 O O . LEU A 1 112 ? -4.357 2.799 -10.155 1.00 97.25 112 LEU A O 1
ATOM 871 N N . PRO A 1 113 ? -4.595 3.228 -12.351 1.00 97.62 113 PRO A N 1
ATOM 872 C CA . PRO A 1 113 ? -5.958 3.742 -12.192 1.00 97.62 113 PRO A CA 1
ATOM 873 C C . PRO A 1 113 ? -6.908 2.718 -11.550 1.00 97.62 113 PRO A C 1
ATOM 875 O O . PRO A 1 113 ? -7.560 3.016 -10.555 1.00 97.62 113 PRO A O 1
ATOM 878 N N . ALA A 1 114 ? -6.896 1.473 -12.035 1.00 98.56 114 ALA A N 1
ATOM 879 C CA . ALA A 1 114 ? -7.733 0.403 -11.493 1.00 98.56 114 ALA A CA 1
ATOM 880 C C . ALA A 1 114 ? -7.331 0.000 -10.061 1.00 98.56 114 ALA A C 1
ATOM 882 O O . ALA A 1 114 ? -8.178 -0.386 -9.255 1.00 98.56 114 ALA A O 1
ATOM 883 N N . ILE A 1 115 ? -6.043 0.105 -9.720 1.00 98.44 115 ILE A N 1
ATOM 884 C CA . ILE A 1 115 ? -5.534 -0.101 -8.357 1.00 98.44 115 ILE A CA 1
ATOM 885 C C . ILE A 1 115 ? -6.071 0.984 -7.420 1.00 98.44 115 ILE A C 1
ATOM 887 O O . ILE A 1 115 ? -6.545 0.665 -6.330 1.00 98.44 115 ILE A O 1
ATOM 891 N N . VAL A 1 116 ? -6.041 2.251 -7.845 1.00 98.25 116 VAL A N 1
ATOM 892 C CA . VAL A 1 116 ? -6.597 3.378 -7.083 1.00 98.25 116 VAL A CA 1
ATOM 893 C C . VAL A 1 116 ? -8.099 3.196 -6.869 1.00 98.25 116 VAL A C 1
ATOM 895 O O . VAL A 1 116 ? -8.556 3.317 -5.732 1.00 98.25 116 VAL A O 1
ATOM 898 N N . ASP A 1 117 ? -8.846 2.814 -7.907 1.00 98.50 117 ASP A N 1
ATOM 899 C CA . ASP A 1 117 ? -10.279 2.516 -7.794 1.00 98.50 117 ASP A CA 1
ATOM 900 C C . ASP A 1 117 ? -10.542 1.363 -6.813 1.00 98.50 117 ASP A C 1
ATOM 902 O O . ASP A 1 117 ? -11.439 1.441 -5.971 1.00 98.50 117 ASP A O 1
ATOM 906 N N . THR A 1 118 ? -9.717 0.311 -6.860 1.00 98.62 118 THR A N 1
ATOM 907 C CA . THR A 1 118 ? -9.816 -0.847 -5.956 1.00 98.62 118 THR A CA 1
ATOM 908 C C . THR A 1 118 ? -9.574 -0.446 -4.498 1.00 98.62 118 THR A C 1
ATOM 910 O O . THR A 1 118 ? -10.338 -0.838 -3.613 1.00 98.62 118 THR A O 1
ATOM 913 N N . ILE A 1 119 ? -8.549 0.371 -4.235 1.00 98.56 119 ILE A N 1
ATOM 914 C CA . ILE A 1 119 ? -8.255 0.902 -2.896 1.00 98.56 119 ILE A CA 1
ATOM 915 C C . ILE A 1 119 ? -9.393 1.809 -2.417 1.00 98.56 119 ILE A C 1
ATOM 917 O O . ILE A 1 119 ? -9.843 1.674 -1.280 1.00 98.56 119 ILE A O 1
ATOM 921 N N . GLY A 1 120 ? -9.891 2.700 -3.278 1.00 98.31 120 GLY A N 1
ATOM 922 C CA . GLY A 1 120 ? -10.998 3.603 -2.966 1.00 98.31 120 GLY A CA 1
ATOM 923 C C . GLY A 1 120 ? -12.284 2.854 -2.615 1.00 98.31 120 GLY A C 1
ATOM 924 O O . GLY A 1 120 ? -12.928 3.167 -1.610 1.00 98.31 120 GLY A O 1
ATOM 925 N N . ALA A 1 121 ? -12.628 1.816 -3.380 1.00 98.38 121 ALA A N 1
ATOM 926 C CA . ALA A 1 121 ? -13.777 0.958 -3.106 1.00 98.38 121 ALA A CA 1
ATOM 927 C C . ALA A 1 121 ? -13.631 0.216 -1.767 1.00 98.38 121 ALA A C 1
ATOM 929 O O . ALA A 1 121 ? -14.564 0.208 -0.963 1.00 98.38 121 ALA A O 1
ATOM 930 N N . ALA A 1 122 ? -12.452 -0.350 -1.489 1.00 98.12 122 ALA A N 1
ATOM 931 C CA . ALA A 1 122 ? -12.178 -1.038 -0.229 1.00 98.12 122 ALA A CA 1
ATOM 932 C C . ALA A 1 122 ? -12.240 -0.084 0.978 1.00 98.12 122 ALA A C 1
ATOM 934 O O . ALA A 1 122 ? -12.884 -0.393 1.981 1.00 98.12 122 ALA A O 1
ATOM 935 N N . ALA A 1 123 ? -11.636 1.103 0.867 1.00 98.00 123 ALA A N 1
ATOM 936 C CA . ALA A 1 123 ? -11.690 2.131 1.903 1.00 98.00 123 ALA A CA 1
ATOM 937 C C . ALA A 1 123 ? -13.123 2.625 2.143 1.00 98.00 123 ALA A C 1
ATOM 939 O O . ALA A 1 123 ? -13.517 2.830 3.288 1.00 98.00 123 ALA A O 1
ATOM 940 N N . THR A 1 124 ? -13.924 2.779 1.086 1.00 97.88 124 THR A N 1
ATOM 941 C CA . THR A 1 124 ? -15.343 3.153 1.202 1.00 97.88 124 THR A CA 1
ATOM 942 C C . THR A 1 124 ? -16.136 2.077 1.935 1.00 97.88 124 THR A C 1
ATOM 944 O O . THR A 1 124 ? -16.835 2.385 2.897 1.00 97.88 124 THR A O 1
ATOM 947 N N . ALA A 1 125 ? -15.989 0.811 1.533 1.00 97.12 125 ALA A N 1
ATOM 948 C CA . ALA A 1 125 ? -16.680 -0.315 2.159 1.00 97.12 125 ALA A CA 1
ATOM 949 C C . ALA A 1 125 ? -16.320 -0.478 3.647 1.00 97.12 125 ALA A C 1
ATOM 951 O O . ALA A 1 125 ? -17.161 -0.886 4.443 1.00 97.12 125 ALA A O 1
ATOM 952 N N . ALA A 1 126 ? -15.091 -0.121 4.027 1.00 96.06 126 ALA A N 1
ATOM 953 C CA . ALA A 1 126 ? -14.627 -0.134 5.410 1.00 96.06 126 ALA A CA 1
ATOM 954 C C . ALA A 1 126 ? -14.988 1.137 6.210 1.00 96.06 126 ALA A C 1
ATOM 956 O O . ALA A 1 126 ? -14.612 1.241 7.375 1.00 96.06 126 ALA A O 1
ATOM 957 N N . GLY A 1 127 ? -15.666 2.126 5.611 1.00 96.38 127 GLY A N 1
ATOM 958 C CA . GLY A 1 127 ? -15.963 3.411 6.265 1.00 96.38 127 GLY A CA 1
ATOM 959 C C . GLY A 1 127 ? -14.723 4.279 6.531 1.00 96.38 127 GLY A C 1
ATOM 960 O O . GLY A 1 127 ? -14.736 5.148 7.401 1.00 96.38 127 GLY A O 1
ATOM 961 N N . LEU A 1 128 ? -13.634 4.030 5.802 1.00 96.62 128 LEU A N 1
ATOM 962 C CA . LEU A 1 128 ? -12.343 4.700 5.960 1.00 96.62 128 LEU A CA 1
ATOM 963 C C . LEU A 1 128 ? -12.155 5.878 4.992 1.00 96.62 128 LEU A C 1
ATOM 965 O O . LEU A 1 128 ? -11.340 6.770 5.237 1.00 96.62 128 LEU A O 1
ATOM 969 N N . LEU A 1 129 ? -12.897 5.909 3.882 1.00 95.75 129 LEU A N 1
ATOM 970 C CA . LEU A 1 129 ? -12.789 7.009 2.926 1.00 95.75 129 LEU A CA 1
ATOM 971 C C . LEU A 1 129 ? -13.191 8.337 3.590 1.00 95.75 129 LEU A C 1
ATOM 973 O O . LEU A 1 129 ? -14.259 8.452 4.185 1.00 95.75 129 LEU A O 1
ATOM 977 N N . GLY A 1 130 ? -12.316 9.340 3.499 1.00 95.38 130 GLY A N 1
ATOM 978 C CA . GLY A 1 130 ? -12.502 10.643 4.145 1.00 95.38 130 GLY A CA 1
ATOM 979 C C . GLY A 1 130 ? -12.146 10.681 5.637 1.00 95.38 130 GLY A C 1
ATOM 980 O O . GLY A 1 130 ? -12.079 11.771 6.199 1.00 95.38 130 GLY A O 1
ATOM 981 N N . THR A 1 131 ? -11.870 9.536 6.272 1.00 95.62 131 THR A N 1
ATOM 982 C CA . THR A 1 131 ? -11.448 9.462 7.685 1.00 95.62 131 THR A CA 1
ATOM 983 C C . THR A 1 131 ? -9.952 9.184 7.834 1.00 95.62 131 THR A C 1
ATOM 985 O O . THR A 1 131 ? -9.330 9.656 8.786 1.00 95.62 131 THR A O 1
ATOM 988 N N . ILE A 1 132 ? -9.354 8.484 6.866 1.00 96.25 132 ILE A N 1
ATOM 989 C CA . ILE A 1 132 ? -7.908 8.251 6.768 1.00 96.25 132 ILE A CA 1
ATOM 990 C C . ILE A 1 132 ? -7.329 8.893 5.506 1.00 96.25 132 ILE A C 1
ATOM 992 O O . ILE A 1 132 ? -8.053 9.275 4.584 1.00 96.25 132 ILE A O 1
ATOM 996 N N . LYS A 1 133 ? -5.998 8.988 5.438 1.00 96.31 133 LYS A N 1
ATOM 997 C CA . LYS A 1 133 ? -5.318 9.451 4.222 1.00 96.31 133 LYS A CA 1
ATOM 998 C C . LYS A 1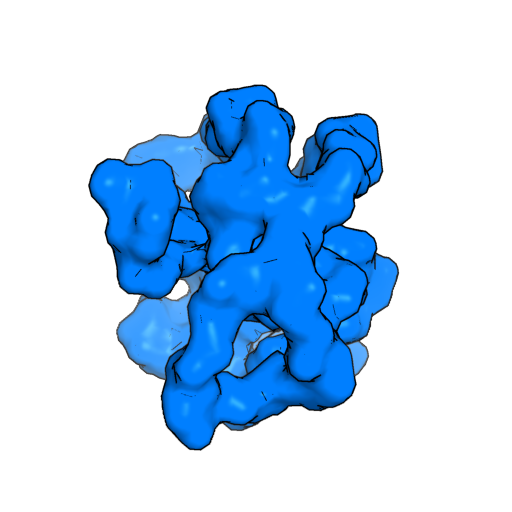 133 ? -5.174 8.310 3.215 1.00 96.31 133 LYS A C 1
ATOM 1000 O O . LYS A 1 133 ? -4.850 7.185 3.586 1.00 96.31 133 LYS A O 1
ATOM 1005 N N . LEU A 1 134 ? -5.336 8.629 1.936 1.00 97.50 134 LEU A N 1
ATOM 1006 C CA . LEU A 1 134 ? -4.859 7.796 0.834 1.00 97.50 134 LEU A CA 1
ATOM 1007 C C . LEU A 1 134 ? -3.576 8.434 0.303 1.00 97.50 134 LEU A C 1
ATOM 1009 O O . LEU A 1 134 ? -3.566 9.623 -0.015 1.00 97.50 134 LEU A O 1
ATOM 1013 N N . VAL A 1 135 ? -2.482 7.676 0.290 1.00 97.38 135 VAL A N 1
ATOM 1014 C CA . VAL A 1 135 ? -1.133 8.208 0.058 1.00 97.38 135 VAL A CA 1
ATOM 1015 C C . VAL A 1 135 ? -0.487 7.511 -1.135 1.00 97.38 135 VAL A C 1
ATOM 1017 O O . VAL A 1 135 ? -0.571 6.295 -1.272 1.00 97.38 135 VAL A O 1
ATOM 1020 N N . LEU A 1 136 ? 0.207 8.282 -1.970 1.00 97.56 136 LEU A N 1
ATOM 1021 C CA . LEU A 1 136 ? 1.110 7.786 -3.006 1.00 97.56 136 LEU A CA 1
ATOM 1022 C C . LEU A 1 136 ? 2.528 8.258 -2.679 1.00 97.56 136 LEU A C 1
ATOM 1024 O O . LEU A 1 136 ? 2.751 9.455 -2.496 1.00 97.56 136 LEU A O 1
ATOM 1028 N N . ILE A 1 137 ? 3.482 7.330 -2.608 1.00 96.31 137 ILE A N 1
ATOM 1029 C CA . ILE A 1 137 ? 4.907 7.644 -2.457 1.00 96.31 137 ILE A CA 1
ATOM 1030 C C . ILE A 1 137 ? 5.601 7.341 -3.780 1.00 96.31 137 ILE A C 1
ATOM 1032 O O . ILE A 1 137 ? 5.631 6.198 -4.217 1.00 96.31 137 ILE A O 1
ATOM 1036 N N . THR A 1 138 ? 6.169 8.367 -4.404 1.00 97.19 138 THR A N 1
ATOM 1037 C CA . THR A 1 138 ? 6.755 8.309 -5.749 1.00 97.19 138 THR A CA 1
ATOM 1038 C C . THR A 1 138 ? 8.104 9.022 -5.776 1.00 97.19 138 THR A C 1
ATOM 1040 O O . THR A 1 138 ? 8.337 9.968 -5.022 1.00 97.19 138 THR A O 1
ATOM 1043 N N . ASN A 1 139 ? 8.994 8.573 -6.655 1.00 96.25 139 ASN A N 1
ATOM 1044 C CA . ASN A 1 139 ? 10.228 9.258 -7.017 1.00 96.25 139 ASN A CA 1
ATOM 1045 C C . ASN A 1 139 ? 10.003 10.391 -8.042 1.00 96.25 139 ASN A C 1
ATOM 1047 O O . ASN A 1 139 ? 10.941 11.128 -8.334 1.00 96.25 139 ASN A O 1
ATOM 1051 N N . GLY A 1 140 ? 8.785 10.534 -8.580 1.00 96.12 140 GLY A N 1
ATOM 1052 C CA . GLY A 1 140 ? 8.391 11.615 -9.488 1.00 96.12 140 GLY A CA 1
ATOM 1053 C C . GLY A 1 140 ? 8.915 11.499 -10.922 1.00 96.12 140 GLY A C 1
ATOM 1054 O O . GLY A 1 140 ? 8.739 12.423 -11.702 1.00 96.12 140 GLY A O 1
ATOM 1055 N N . SER A 1 141 ? 9.550 10.388 -11.298 1.00 95.06 141 SER A N 1
ATOM 1056 C CA . SER A 1 141 ? 10.146 10.216 -12.633 1.00 95.06 141 SER A CA 1
ATOM 1057 C C . SER A 1 141 ? 9.142 9.969 -13.768 1.00 95.06 141 SER A C 1
ATOM 1059 O O . SER A 1 141 ? 9.548 9.960 -14.929 1.00 95.06 141 SER A O 1
ATOM 1061 N N . LEU A 1 142 ? 7.863 9.740 -13.450 1.00 93.31 142 LEU A N 1
ATOM 1062 C CA . LEU A 1 142 ? 6.792 9.407 -14.403 1.00 93.31 142 LEU A CA 1
ATOM 1063 C C . LEU A 1 142 ? 5.528 10.272 -14.206 1.00 93.31 142 LEU A C 1
ATOM 1065 O O . LEU A 1 142 ? 4.433 9.834 -14.560 1.00 93.31 142 LEU A O 1
ATOM 1069 N N . ILE A 1 143 ? 5.672 11.462 -13.609 1.00 79.94 143 ILE A N 1
ATOM 1070 C CA . ILE A 1 143 ? 4.585 12.428 -13.354 1.00 79.94 143 ILE A CA 1
ATOM 1071 C C . ILE A 1 143 ? 4.738 13.643 -14.265 1.00 79.94 143 ILE A C 1
ATOM 1073 O O . ILE A 1 143 ? 5.893 14.088 -14.447 1.00 79.94 143 ILE A O 1
#